Protein AF-A0A9D2J3Y4-F1 (afdb_monomer_lite)

InterPro domains:
  IPR038332 PPE superfamily [G3DSA:1.20.1260.20] (1-91)

Structure (mmCIF, N/CA/C/O backbone):
data_AF-A0A9D2J3Y4-F1
#
_entry.id   AF-A0A9D2J3Y4-F1
#
loop_
_atom_site.group_PDB
_atom_site.id
_atom_site.type_symbol
_atom_site.label_atom_id
_atom_site.label_alt_id
_atom_site.label_comp_id
_atom_site.label_asym_id
_atom_site.label_entity_id
_atom_site.label_seq_id
_atom_site.pdbx_PDB_ins_code
_atom_site.Cartn_x
_atom_site.Cartn_y
_atom_site.Cartn_z
_atom_site.occupancy
_atom_site.B_iso_or_equiv
_atom_site.auth_seq_id
_atom_site.auth_comp_id
_atom_site.auth_asym_id
_atom_site.auth_atom_id
_atom_site.pdbx_PDB_model_num
ATOM 1 N N . MET A 1 1 ? 46.186 -9.859 -26.086 1.00 40.50 1 MET A N 1
ATOM 2 C CA . MET A 1 1 ? 44.897 -10.562 -25.905 1.00 40.50 1 MET A CA 1
ATOM 3 C C . MET A 1 1 ? 44.161 -9.894 -24.757 1.00 40.50 1 MET A C 1
ATOM 5 O O . MET A 1 1 ? 44.315 -10.286 -23.610 1.00 40.50 1 MET A O 1
ATOM 9 N N . THR A 1 2 ? 43.465 -8.798 -25.043 1.00 41.41 2 THR A N 1
ATOM 10 C CA . THR A 1 2 ? 42.691 -8.037 -24.059 1.00 41.41 2 THR A CA 1
ATOM 11 C C . THR A 1 2 ? 41.293 -8.637 -23.985 1.00 41.41 2 THR A C 1
ATOM 13 O O . THR A 1 2 ? 40.502 -8.514 -24.914 1.00 41.41 2 THR A O 1
ATOM 16 N N . MET A 1 3 ? 41.023 -9.349 -22.892 1.00 40.19 3 MET A N 1
ATOM 17 C CA . MET A 1 3 ? 39.691 -9.831 -22.536 1.00 40.19 3 MET A CA 1
ATOM 18 C C . MET A 1 3 ? 38.802 -8.610 -22.291 1.00 40.19 3 MET A C 1
ATOM 20 O O . MET A 1 3 ? 38.978 -7.905 -21.299 1.00 40.19 3 MET A O 1
ATOM 24 N N . HIS A 1 4 ? 37.891 -8.326 -23.222 1.00 46.41 4 HIS A N 1
ATOM 25 C CA . HIS A 1 4 ? 36.842 -7.334 -23.018 1.00 46.41 4 HIS A CA 1
ATOM 26 C C . HIS A 1 4 ? 36.022 -7.744 -21.793 1.00 46.41 4 HIS A C 1
ATOM 28 O O . HIS A 1 4 ? 35.379 -8.793 -21.791 1.00 46.41 4 HIS A O 1
ATOM 34 N N . GLY A 1 5 ? 36.096 -6.927 -20.740 1.00 44.69 5 GLY A N 1
ATOM 35 C CA . GLY A 1 5 ? 35.291 -7.083 -19.539 1.00 44.69 5 GLY A CA 1
ATOM 36 C C . GLY A 1 5 ? 33.819 -7.066 -19.919 1.00 44.69 5 GLY A C 1
ATOM 37 O O . GLY A 1 5 ? 33.311 -6.058 -20.406 1.00 44.69 5 GLY A O 1
ATOM 38 N N . VAL A 1 6 ? 33.154 -8.203 -19.729 1.00 49.25 6 VAL A N 1
ATOM 39 C CA . VAL A 1 6 ? 31.699 -8.301 -19.817 1.00 49.25 6 VAL A CA 1
ATOM 40 C C . VAL A 1 6 ? 31.137 -7.303 -18.801 1.00 49.25 6 VAL A C 1
ATOM 42 O O . VAL A 1 6 ? 31.491 -7.402 -17.621 1.00 49.25 6 VAL A O 1
ATOM 45 N N . PRO A 1 7 ? 30.333 -6.309 -19.221 1.00 50.22 7 PRO A N 1
ATOM 46 C CA . PRO A 1 7 ? 29.728 -5.387 -18.276 1.00 50.22 7 PRO A CA 1
ATOM 47 C C . PRO A 1 7 ? 28.889 -6.196 -17.278 1.00 50.22 7 PRO A C 1
ATOM 49 O O . PRO A 1 7 ? 28.220 -7.151 -17.690 1.00 50.22 7 PRO A O 1
ATOM 52 N N . PRO A 1 8 ? 28.933 -5.863 -15.976 1.00 51.22 8 PRO A N 1
ATOM 53 C CA . PRO A 1 8 ? 28.138 -6.564 -14.979 1.00 51.22 8 PRO A CA 1
ATOM 54 C C . PRO A 1 8 ? 26.673 -6.546 -15.412 1.00 51.22 8 PRO A C 1
ATOM 56 O O . PRO A 1 8 ? 26.174 -5.521 -15.884 1.00 51.22 8 PRO A O 1
ATOM 59 N N . ALA A 1 9 ? 26.000 -7.692 -15.288 1.00 49.97 9 ALA A N 1
ATOM 60 C CA . ALA A 1 9 ? 24.576 -7.791 -15.561 1.00 49.97 9 ALA A CA 1
ATOM 61 C C . ALA A 1 9 ? 23.864 -6.759 -14.682 1.00 49.97 9 ALA A C 1
ATOM 63 O O . ALA A 1 9 ? 23.832 -6.898 -13.459 1.00 49.97 9 ALA A O 1
ATOM 64 N N . MET A 1 10 ? 23.361 -5.686 -15.299 1.00 50.69 10 MET A N 1
ATOM 65 C CA . MET A 1 10 ? 22.551 -4.727 -14.567 1.00 50.69 10 MET A CA 1
ATOM 66 C C . MET A 1 10 ? 21.343 -5.490 -14.020 1.00 50.69 10 MET A C 1
ATOM 68 O O . MET A 1 10 ? 20.711 -6.222 -14.790 1.00 50.69 10 MET A O 1
ATOM 72 N N . PRO A 1 11 ? 21.044 -5.381 -12.714 1.00 54.94 11 PRO A N 1
ATOM 73 C CA . PRO A 1 11 ? 19.850 -6.000 -12.161 1.00 54.94 11 PRO A CA 1
ATOM 74 C C . PRO A 1 11 ? 18.662 -5.512 -12.986 1.00 54.94 11 PRO A C 1
ATOM 76 O O . PRO A 1 11 ? 18.556 -4.310 -13.246 1.00 54.94 11 PRO A O 1
ATOM 79 N N . SER A 1 12 ? 17.807 -6.429 -13.454 1.00 53.78 12 SER A N 1
ATOM 80 C CA . SER A 1 12 ? 16.638 -6.013 -14.225 1.00 53.78 12 SER A CA 1
ATOM 81 C C . SER A 1 12 ? 15.845 -5.041 -13.362 1.00 53.78 12 SER A C 1
ATOM 83 O O . SER A 1 12 ? 15.519 -5.343 -12.208 1.00 53.78 12 SER A O 1
ATOM 85 N N . ALA A 1 13 ? 15.557 -3.860 -13.893 1.00 52.59 13 ALA A N 1
ATOM 86 C CA . ALA A 1 13 ? 14.658 -2.945 -13.222 1.00 52.59 13 ALA A CA 1
ATOM 87 C C . ALA A 1 13 ? 13.339 -3.710 -12.975 1.00 52.59 13 ALA A C 1
ATOM 89 O O . ALA A 1 13 ? 12.769 -4.301 -13.884 1.00 52.59 13 ALA A O 1
ATOM 90 N N . GLY A 1 14 ? 12.960 -3.877 -11.705 1.00 56.31 14 GLY A N 1
ATOM 91 C CA . GLY A 1 14 ? 11.833 -4.736 -11.321 1.00 56.31 14 GLY A CA 1
ATOM 92 C C . GLY A 1 14 ? 12.113 -5.823 -10.281 1.00 56.31 14 GLY A C 1
ATOM 93 O O . GLY A 1 14 ? 11.147 -6.343 -9.732 1.00 56.31 14 GLY A O 1
ATOM 94 N N . VAL A 1 15 ? 13.374 -6.130 -9.933 1.00 64.12 15 VAL A N 1
ATOM 95 C CA . VAL A 1 15 ? 13.696 -7.179 -8.927 1.00 64.12 15 VAL A CA 1
ATOM 96 C C . VAL A 1 15 ? 12.983 -6.958 -7.579 1.00 64.12 15 VAL A C 1
ATOM 98 O O . VAL A 1 15 ? 12.599 -7.928 -6.943 1.00 64.12 15 VAL A O 1
ATOM 101 N N . GLY A 1 16 ? 12.734 -5.706 -7.175 1.00 68.06 16 GLY A N 1
ATOM 102 C CA . GLY A 1 16 ? 12.021 -5.375 -5.929 1.00 68.06 16 GLY A CA 1
ATOM 103 C C . GLY A 1 16 ? 10.518 -5.092 -6.070 1.00 68.06 16 GLY A C 1
ATOM 104 O O . GLY A 1 16 ? 9.857 -4.820 -5.074 1.00 68.06 16 GLY A O 1
ATOM 105 N N . VAL A 1 17 ? 9.949 -5.119 -7.282 1.00 72.88 17 VAL A N 1
ATOM 106 C CA . VAL A 1 17 ? 8.514 -4.833 -7.491 1.00 72.88 17 VAL A CA 1
ATOM 107 C C . VAL A 1 17 ? 7.613 -5.901 -6.852 1.00 72.88 17 VAL A C 1
ATOM 109 O O . VAL A 1 17 ? 6.642 -5.510 -6.207 1.00 72.88 17 VAL A O 1
ATOM 112 N N . PRO A 1 18 ? 7.912 -7.213 -6.949 1.00 78.25 18 PRO A N 1
ATOM 113 C CA . PRO A 1 18 ? 7.142 -8.239 -6.245 1.00 78.25 18 PRO A CA 1
ATOM 114 C C . PRO A 1 18 ? 7.138 -8.052 -4.722 1.00 78.25 18 PRO A C 1
ATOM 116 O O . PRO A 1 18 ? 6.091 -8.197 -4.095 1.00 78.25 18 PRO A O 1
ATOM 119 N N . ASP A 1 19 ? 8.276 -7.665 -4.138 1.00 81.50 19 ASP A N 1
ATOM 120 C CA . ASP A 1 19 ? 8.398 -7.420 -2.695 1.00 81.50 19 ASP A CA 1
ATOM 121 C C . ASP A 1 19 ? 7.560 -6.213 -2.254 1.00 81.50 19 ASP A C 1
ATOM 123 O O . ASP A 1 19 ? 6.897 -6.251 -1.217 1.00 81.50 19 ASP A O 1
ATOM 127 N N . LEU A 1 20 ? 7.535 -5.151 -3.066 1.00 75.00 20 LEU A N 1
ATOM 128 C CA . LEU A 1 20 ? 6.684 -3.985 -2.831 1.00 75.00 20 LEU A CA 1
ATOM 129 C C . LEU A 1 20 ? 5.193 -4.348 -2.920 1.00 75.00 20 LEU A C 1
ATOM 131 O O . LEU A 1 20 ? 4.420 -3.960 -2.047 1.00 75.00 20 LEU A O 1
ATOM 135 N N . VAL A 1 21 ? 4.783 -5.149 -3.906 1.00 78.38 21 VAL A N 1
ATOM 136 C CA . VAL A 1 21 ? 3.393 -5.631 -4.009 1.00 78.38 21 VAL A CA 1
ATOM 137 C C . VAL A 1 21 ? 3.010 -6.466 -2.780 1.00 78.38 21 VAL A C 1
ATOM 139 O O . VAL A 1 21 ? 1.975 -6.212 -2.163 1.00 78.38 21 VAL A O 1
ATOM 142 N N . ALA A 1 22 ? 3.870 -7.396 -2.356 1.00 81.50 22 ALA A N 1
ATOM 143 C CA . ALA A 1 22 ? 3.644 -8.203 -1.156 1.00 81.50 22 ALA A CA 1
ATOM 144 C C . ALA A 1 22 ? 3.565 -7.348 0.126 1.00 81.50 22 ALA A C 1
ATOM 146 O O . ALA A 1 22 ? 2.754 -7.619 1.022 1.00 81.50 22 ALA A O 1
ATOM 147 N N . ALA A 1 23 ? 4.369 -6.284 0.215 1.00 77.50 23 ALA A N 1
ATOM 148 C CA . ALA A 1 23 ? 4.297 -5.319 1.305 1.00 77.50 23 ALA A CA 1
ATOM 149 C C . ALA A 1 23 ? 2.959 -4.560 1.296 1.00 77.50 23 ALA A C 1
ATOM 151 O O . ALA A 1 23 ? 2.323 -4.440 2.345 1.00 77.50 23 ALA A O 1
ATOM 152 N N . ALA A 1 24 ? 2.486 -4.106 0.130 1.00 77.50 24 ALA A N 1
ATOM 153 C CA . ALA A 1 24 ? 1.188 -3.445 -0.002 1.00 77.50 24 ALA A CA 1
ATOM 154 C C . ALA A 1 24 ? 0.030 -4.365 0.422 1.00 77.50 24 ALA A C 1
ATOM 156 O O . ALA A 1 24 ? -0.844 -3.943 1.183 1.00 77.50 24 ALA A O 1
ATOM 157 N N . ASP A 1 25 ? 0.048 -5.633 0.006 1.00 85.38 25 ASP A N 1
ATOM 158 C CA . ASP A 1 25 ? -0.949 -6.632 0.408 1.00 85.38 25 ASP A CA 1
ATOM 159 C C . ASP A 1 25 ? -0.941 -6.869 1.925 1.00 85.38 25 ASP A C 1
ATOM 161 O O . ASP A 1 25 ? -1.999 -6.875 2.562 1.00 85.38 25 ASP A O 1
ATOM 165 N N . SER A 1 26 ? 0.245 -6.975 2.529 1.00 86.50 26 SER A N 1
ATOM 166 C CA . SER A 1 26 ? 0.408 -7.133 3.982 1.00 86.50 26 SER A CA 1
ATOM 167 C C . SER A 1 26 ? -0.154 -5.933 4.754 1.00 86.50 26 SER A C 1
ATOM 169 O O . SER A 1 26 ? -0.858 -6.089 5.756 1.00 86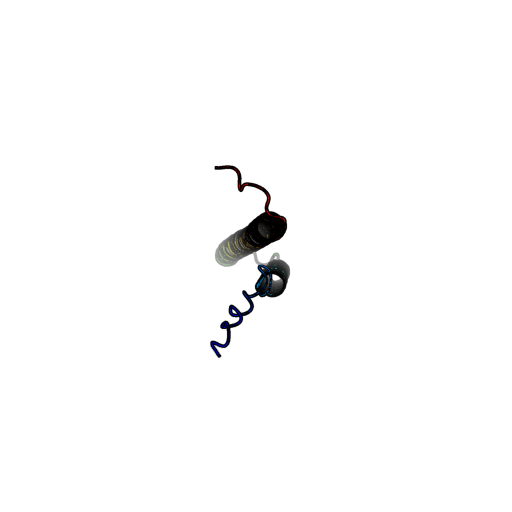.50 26 SER A O 1
ATOM 171 N N . VAL A 1 27 ? 0.098 -4.720 4.258 1.00 82.31 27 VAL A N 1
ATOM 172 C CA . VAL A 1 27 ? -0.423 -3.464 4.815 1.00 82.31 27 VAL A CA 1
ATOM 173 C C . VAL A 1 27 ? -1.953 -3.420 4.710 1.00 82.31 27 VAL A C 1
ATOM 175 O O . VAL A 1 27 ? -2.635 -3.112 5.693 1.00 82.31 27 VAL A O 1
ATOM 178 N N . ARG A 1 28 ? -2.528 -3.806 3.563 1.00 83.75 28 ARG A N 1
ATOM 179 C CA . ARG A 1 28 ? -3.988 -3.889 3.379 1.00 83.75 28 ARG A CA 1
ATOM 180 C C . ARG A 1 28 ? -4.628 -4.935 4.300 1.00 83.75 28 ARG A C 1
ATOM 182 O O . ARG A 1 28 ? -5.665 -4.654 4.903 1.00 83.75 28 ARG A O 1
ATOM 189 N N . ALA A 1 29 ? -4.003 -6.101 4.465 1.00 86.44 29 ALA A N 1
ATOM 190 C CA . ALA A 1 29 ? -4.469 -7.142 5.381 1.00 86.44 29 ALA A CA 1
ATOM 191 C C . ALA A 1 29 ? -4.479 -6.659 6.841 1.00 86.44 29 ALA A C 1
ATOM 193 O O . ALA A 1 29 ? -5.463 -6.863 7.558 1.00 86.44 29 ALA A O 1
ATOM 194 N N . CYS A 1 30 ? -3.432 -5.941 7.260 1.00 82.44 30 CYS A N 1
ATOM 195 C CA . CYS A 1 30 ? -3.356 -5.327 8.584 1.00 82.44 30 CYS A CA 1
ATOM 196 C C . CYS A 1 30 ? -4.493 -4.313 8.805 1.00 82.44 30 CYS A C 1
ATOM 198 O O . CYS A 1 30 ? -5.207 -4.393 9.805 1.00 82.44 30 CYS A O 1
ATOM 200 N N . ALA A 1 31 ? -4.744 -3.422 7.838 1.00 80.62 31 ALA A N 1
ATOM 201 C CA . ALA A 1 31 ? -5.849 -2.462 7.916 1.00 80.62 31 ALA A CA 1
ATOM 202 C C . ALA A 1 31 ? -7.215 -3.149 8.094 1.00 80.62 31 ALA A C 1
ATOM 204 O O . ALA A 1 31 ? -8.021 -2.713 8.917 1.00 80.62 31 ALA A O 1
ATOM 205 N N . SER A 1 32 ? -7.472 -4.236 7.361 1.00 83.50 32 SER A N 1
ATOM 206 C CA . SER A 1 32 ? -8.708 -5.019 7.494 1.00 83.50 32 SER A CA 1
ATOM 207 C C . SER A 1 32 ? -8.830 -5.694 8.863 1.00 83.50 32 SER A C 1
ATOM 209 O O . SER A 1 32 ? -9.905 -5.678 9.462 1.00 83.50 32 SER A O 1
ATOM 211 N N . ALA A 1 33 ? -7.734 -6.235 9.402 1.00 84.25 33 ALA A N 1
ATOM 212 C CA . ALA A 1 33 ? -7.726 -6.862 10.723 1.00 84.25 33 ALA A CA 1
ATOM 213 C C . ALA A 1 33 ? -8.022 -5.860 11.854 1.00 84.25 33 ALA A C 1
ATOM 215 O O . ALA A 1 33 ? -8.747 -6.183 12.794 1.00 84.25 33 ALA A O 1
ATOM 216 N N . VAL A 1 34 ? -7.509 -4.630 11.745 1.00 81.19 34 VAL A N 1
ATOM 217 C CA . VAL A 1 34 ? -7.712 -3.554 12.731 1.00 81.19 34 VAL A CA 1
ATOM 218 C C . VAL A 1 34 ? -9.185 -3.136 12.829 1.00 81.19 34 VAL A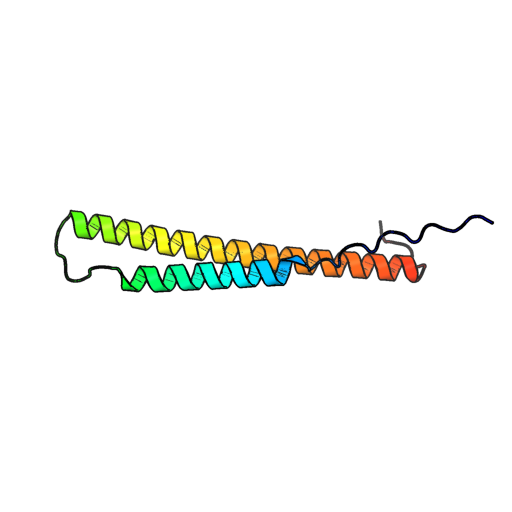 C 1
ATOM 220 O O . VAL A 1 34 ? -9.676 -2.866 13.925 1.00 81.19 34 VAL A O 1
ATOM 223 N N . VAL A 1 35 ? -9.929 -3.134 11.716 1.00 77.75 35 VAL A N 1
ATOM 224 C CA . VAL A 1 35 ? -11.371 -2.808 11.714 1.00 77.75 35 VAL A CA 1
ATOM 225 C C . VAL A 1 35 ? -12.172 -3.787 12.582 1.00 77.75 35 VAL A C 1
ATOM 227 O O . VAL A 1 35 ? -13.082 -3.366 13.300 1.00 77.75 35 VAL A O 1
ATOM 230 N N . ASN A 1 36 ? -11.787 -5.065 12.586 1.00 79.75 36 ASN A N 1
ATOM 231 C CA . ASN A 1 36 ? -12.455 -6.115 13.361 1.00 79.75 36 ASN A CA 1
ATOM 232 C C . ASN A 1 36 ? -12.192 -6.022 14.875 1.00 79.75 36 ASN A C 1
ATOM 234 O O . ASN A 1 36 ? -12.898 -6.653 15.655 1.00 79.75 36 ASN A O 1
ATOM 238 N N . GLN A 1 37 ? -11.209 -5.225 15.305 1.00 79.31 37 GLN A N 1
ATOM 239 C CA . GLN A 1 37 ? -10.857 -5.044 16.720 1.00 79.31 37 GLN A CA 1
ATOM 240 C C . GLN A 1 37 ? -11.584 -3.859 17.375 1.00 79.31 37 GLN A C 1
ATOM 242 O O . GLN A 1 37 ? -11.349 -3.557 18.542 1.00 79.31 37 GLN A O 1
ATOM 247 N N . SER A 1 38 ? -12.467 -3.168 16.648 1.00 75.50 38 SER A N 1
ATOM 248 C CA . SER A 1 38 ? -13.189 -2.001 17.158 1.00 75.50 38 SER A CA 1
ATOM 249 C C . SER A 1 38 ? -14.326 -2.407 18.117 1.00 75.50 38 SER A C 1
ATOM 251 O O . SER A 1 38 ? -15.315 -2.997 17.671 1.00 75.50 38 SER A O 1
ATOM 253 N N . PRO A 1 39 ? -14.261 -2.073 19.425 1.00 77.94 39 PRO A N 1
ATOM 254 C CA . PRO A 1 39 ? -15.293 -2.433 20.392 1.00 77.94 39 PRO A CA 1
ATOM 255 C C . PRO A 1 39 ? -16.515 -1.521 20.218 1.00 77.94 39 PRO A C 1
ATOM 257 O O . PRO A 1 39 ? -16.645 -0.481 20.863 1.00 77.94 39 PRO A O 1
ATOM 260 N N . GLN A 1 40 ? -17.425 -1.901 19.317 1.00 81.75 40 GLN A N 1
ATOM 261 C CA . GLN A 1 40 ? -18.615 -1.096 19.003 1.00 81.75 40 GLN A CA 1
ATOM 262 C C . GLN A 1 40 ? -19.621 -1.009 20.158 1.00 81.75 40 GLN A C 1
ATOM 264 O O . GLN A 1 40 ? -20.361 -0.035 20.260 1.00 81.75 40 GLN A O 1
ATOM 269 N N . HIS A 1 41 ? -19.624 -2.008 21.038 1.00 84.75 41 HIS A N 1
ATOM 270 C CA . HIS A 1 41 ? -20.565 -2.129 22.149 1.00 84.75 41 HIS A CA 1
ATOM 271 C C . HIS A 1 41 ? -20.144 -1.337 23.399 1.00 84.75 41 HIS A C 1
ATOM 273 O O . HIS A 1 41 ? -20.923 -1.221 24.342 1.00 84.75 41 HIS A O 1
ATOM 279 N N . TRP A 1 42 ? -18.932 -0.769 23.433 1.00 87.25 42 TRP A N 1
ATOM 280 C CA . TRP A 1 42 ? -18.446 -0.010 24.588 1.00 87.25 42 TRP A CA 1
ATOM 281 C C . TRP A 1 42 ? -18.829 1.466 24.490 1.00 87.25 42 TRP A C 1
ATOM 283 O O . TRP A 1 42 ? -18.301 2.221 23.670 1.00 87.25 42 TRP A O 1
ATOM 293 N N . GLN A 1 43 ? -19.724 1.893 25.380 1.00 84.50 43 GLN A N 1
ATOM 294 C CA . GLN A 1 43 ? -20.178 3.278 25.493 1.00 84.50 43 GLN A CA 1
ATOM 295 C C . GLN A 1 43 ? -19.412 3.989 26.616 1.00 84.50 43 GLN A C 1
ATOM 297 O O . GLN A 1 43 ? -19.925 4.211 27.707 1.00 84.50 43 GLN A O 1
ATOM 302 N N . SER A 1 44 ? -18.142 4.313 26.361 1.00 91.50 44 SER A N 1
ATOM 303 C CA . SER A 1 44 ? -17.334 5.151 27.254 1.00 91.50 44 SER A CA 1
ATOM 304 C C . SER A 1 44 ? -16.532 6.192 26.460 1.00 91.50 44 SER A C 1
ATOM 306 O O . SER A 1 44 ? -16.190 5.945 25.296 1.00 91.50 44 SER A O 1
ATOM 308 N N . PRO A 1 45 ? -16.170 7.343 27.063 1.00 89.00 45 PRO A N 1
ATOM 309 C CA . PRO A 1 45 ? -15.318 8.339 26.405 1.00 89.00 45 PRO A CA 1
ATOM 310 C C . PRO A 1 45 ? -13.972 7.757 25.946 1.00 89.00 45 PRO A C 1
ATOM 312 O O . PRO A 1 45 ? -13.471 8.083 24.868 1.00 89.00 45 PRO A O 1
ATOM 315 N N . SER A 1 46 ? -13.400 6.839 26.731 1.00 89.50 46 SER A N 1
ATOM 316 C CA . SER A 1 46 ? -12.167 6.126 26.381 1.00 89.50 46 SER A CA 1
ATOM 317 C C . SER A 1 46 ? -12.352 5.224 25.159 1.00 89.50 46 SER A C 1
ATOM 319 O O . SER A 1 46 ? -11.501 5.223 24.269 1.00 89.50 46 SER A O 1
ATOM 321 N N . ALA A 1 47 ? -13.484 4.518 25.059 1.00 88.00 47 ALA A N 1
ATOM 322 C CA . ALA A 1 47 ? -13.811 3.696 23.896 1.00 88.00 47 ALA A CA 1
ATOM 323 C C . ALA A 1 47 ? -14.019 4.541 22.627 1.00 88.00 47 ALA A C 1
ATOM 325 O O . ALA A 1 47 ? -13.630 4.130 21.535 1.00 88.00 47 ALA A O 1
ATOM 326 N N . GLN A 1 48 ? -14.577 5.750 22.741 1.00 88.69 48 GLN A N 1
ATOM 327 C CA . GLN A 1 48 ? -14.680 6.680 21.611 1.00 88.69 48 GLN A CA 1
ATOM 328 C C . GLN A 1 48 ? -13.302 7.131 21.109 1.00 88.69 48 GLN A C 1
ATOM 330 O O . GLN A 1 48 ? -13.040 7.053 19.909 1.00 88.69 48 GLN A O 1
ATOM 335 N N . ARG A 1 49 ? -12.395 7.529 22.013 1.00 90.88 49 ARG A N 1
ATOM 336 C CA . ARG A 1 49 ? -11.015 7.897 21.645 1.00 90.88 49 ARG A CA 1
ATOM 337 C C . ARG A 1 49 ? -10.257 6.731 21.015 1.00 90.88 49 ARG A C 1
ATOM 339 O O . ARG A 1 49 ? -9.526 6.924 20.048 1.00 90.88 49 ARG A O 1
ATOM 346 N N . TYR A 1 50 ? -10.443 5.520 21.537 1.00 89.81 50 TYR A N 1
ATOM 347 C CA . TYR A 1 50 ? -9.842 4.318 20.966 1.00 89.81 50 TYR A CA 1
ATOM 348 C C . TYR A 1 50 ? -10.331 4.065 19.532 1.00 89.81 50 TYR A C 1
ATOM 350 O O . TYR A 1 50 ? -9.514 3.898 18.630 1.00 89.81 50 TYR A O 1
ATOM 358 N N . ARG A 1 51 ? -11.646 4.147 19.285 1.00 88.38 51 ARG A N 1
ATOM 359 C CA . ARG A 1 51 ? -12.220 4.019 17.934 1.00 88.38 51 ARG A CA 1
ATOM 360 C C . ARG A 1 51 ? -11.691 5.077 16.963 1.00 88.38 51 ARG A C 1
ATOM 362 O O . ARG A 1 51 ? -11.376 4.737 15.828 1.00 88.38 51 ARG A O 1
ATOM 369 N N . GLN A 1 52 ? -11.538 6.326 17.405 1.00 90.31 52 GLN A N 1
ATOM 370 C CA . GLN A 1 52 ? -10.931 7.385 16.586 1.00 90.31 52 GLN A CA 1
ATOM 371 C C . GLN A 1 52 ? -9.480 7.058 16.208 1.00 90.31 52 GLN A C 1
ATOM 373 O O . GLN A 1 52 ? -9.105 7.198 15.047 1.00 90.31 52 GLN A O 1
ATOM 378 N N . ARG A 1 53 ? -8.674 6.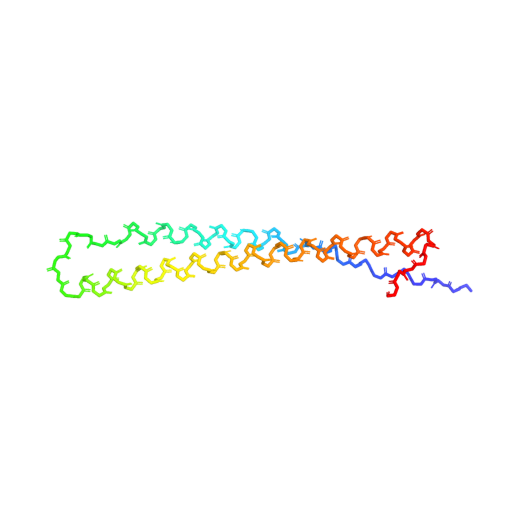563 17.157 1.00 90.88 53 ARG A N 1
ATOM 379 C CA . ARG A 1 53 ? -7.293 6.131 16.881 1.00 90.88 53 ARG A CA 1
ATOM 380 C C . ARG A 1 53 ? -7.243 4.953 15.909 1.00 90.88 53 ARG A C 1
ATOM 382 O O . ARG A 1 53 ? -6.417 4.964 15.004 1.00 90.88 53 ARG A O 1
ATOM 389 N N . LEU A 1 54 ? -8.140 3.973 16.050 1.00 89.94 54 LEU A N 1
ATOM 390 C CA . LEU A 1 54 ? -8.245 2.861 15.098 1.00 89.94 54 LEU A CA 1
ATOM 391 C C . LEU A 1 54 ? -8.616 3.351 13.694 1.00 89.94 54 LEU A C 1
ATOM 393 O O . LEU A 1 54 ? -8.018 2.909 12.719 1.00 89.94 54 LEU A O 1
ATOM 397 N N . GLN A 1 55 ? -9.559 4.288 13.575 1.00 89.31 55 GLN A N 1
ATOM 398 C CA . GLN A 1 55 ? -9.923 4.883 12.285 1.00 89.31 55 GLN A CA 1
ATOM 399 C C . GLN A 1 55 ? -8.738 5.612 11.643 1.00 89.31 55 GLN A C 1
ATOM 401 O O . GLN A 1 55 ? -8.473 5.412 10.459 1.00 89.31 55 GLN A O 1
ATOM 406 N N . GLN A 1 56 ? -7.998 6.408 12.420 1.00 92.31 56 GLN A N 1
ATOM 407 C CA . GLN A 1 56 ? -6.785 7.075 11.943 1.00 92.31 56 GLN A CA 1
ATOM 408 C C . GLN A 1 56 ? -5.731 6.068 11.475 1.00 92.31 56 GLN A C 1
ATOM 410 O O . GLN A 1 56 ? -5.179 6.240 10.392 1.00 92.31 56 GLN A O 1
ATOM 415 N N . LEU A 1 57 ? -5.510 4.993 12.238 1.00 89.06 57 LEU A N 1
ATOM 416 C CA . LEU A 1 57 ? -4.584 3.924 11.870 1.00 89.06 57 LEU A CA 1
ATOM 417 C C . LEU A 1 57 ? -4.996 3.239 10.561 1.00 89.06 57 LEU A C 1
ATOM 419 O O . LEU A 1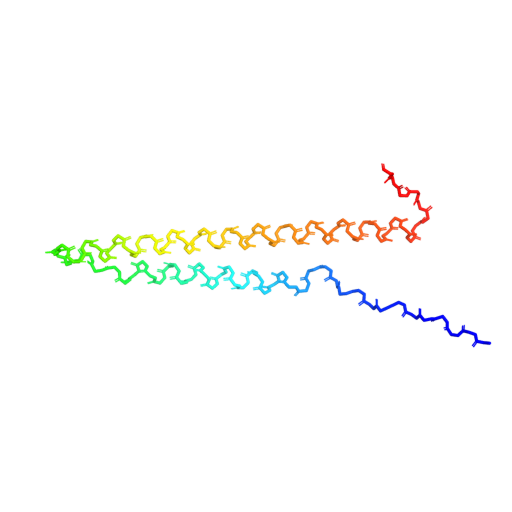 57 ? -4.165 3.028 9.683 1.00 89.06 57 LEU A O 1
ATOM 423 N N . VAL A 1 58 ? -6.277 2.912 10.384 1.00 88.69 58 VAL A N 1
ATOM 424 C CA . VAL A 1 58 ? -6.777 2.308 9.138 1.00 88.69 58 VAL A CA 1
ATOM 425 C C . VAL A 1 58 ? -6.561 3.248 7.950 1.00 88.69 58 VAL A C 1
ATOM 427 O O . VAL A 1 58 ? -6.116 2.800 6.893 1.00 88.69 58 VAL A O 1
ATOM 430 N N . LEU A 1 59 ? -6.837 4.545 8.111 1.00 90.00 59 LEU A N 1
ATOM 431 C CA . LEU A 1 59 ? -6.623 5.540 7.059 1.00 90.00 59 LEU A CA 1
ATOM 432 C C . LEU A 1 59 ? -5.142 5.677 6.690 1.00 90.00 59 LEU A C 1
ATOM 434 O O . LEU A 1 59 ? -4.814 5.600 5.507 1.00 90.00 59 LEU A O 1
ATOM 438 N N . SER A 1 60 ? -4.246 5.807 7.673 1.00 89.94 60 SER A N 1
ATOM 439 C CA . SER A 1 60 ? -2.805 5.914 7.413 1.00 89.94 60 SER A CA 1
ATOM 440 C C . SER A 1 60 ? -2.255 4.652 6.748 1.00 89.94 60 SER A C 1
ATOM 442 O O . SER A 1 60 ? -1.431 4.734 5.843 1.00 89.94 60 SER A O 1
ATOM 444 N N . THR A 1 61 ? -2.753 3.481 7.147 1.00 87.06 61 THR A N 1
ATOM 445 C CA . THR A 1 61 ? -2.347 2.188 6.578 1.00 87.06 61 THR A CA 1
ATOM 446 C C . THR A 1 61 ? -2.794 2.067 5.115 1.00 87.06 61 THR A C 1
ATOM 448 O O . THR A 1 61 ? -2.015 1.664 4.257 1.00 87.06 61 THR A O 1
ATOM 451 N N . ARG A 1 62 ? -4.019 2.498 4.783 1.00 87.31 62 ARG A N 1
ATOM 452 C CA . ARG A 1 62 ? -4.493 2.564 3.387 1.00 87.31 62 ARG A CA 1
ATOM 453 C C . ARG A 1 62 ? -3.682 3.544 2.541 1.00 87.31 62 ARG A C 1
ATOM 455 O O . ARG A 1 62 ? -3.367 3.236 1.397 1.00 87.31 62 ARG A O 1
ATOM 462 N N . GLN A 1 63 ? -3.333 4.700 3.101 1.00 90.31 63 GLN A N 1
ATOM 463 C CA . GLN A 1 63 ? -2.500 5.684 2.414 1.00 90.31 63 GLN A CA 1
ATOM 464 C C . GLN A 1 63 ? -1.092 5.139 2.136 1.00 90.31 63 GLN A C 1
ATOM 466 O O . GLN A 1 63 ? -0.579 5.331 1.037 1.00 90.31 63 GLN A O 1
ATOM 471 N N . ALA A 1 64 ? -0.499 4.414 3.088 1.00 84.31 64 ALA A N 1
ATOM 472 C CA . ALA A 1 64 ? 0.786 3.750 2.893 1.00 84.31 64 ALA A CA 1
ATOM 473 C C . ALA A 1 64 ? 0.725 2.706 1.764 1.00 84.31 64 ALA A C 1
ATOM 475 O O . ALA A 1 64 ? 1.592 2.706 0.897 1.00 84.31 64 ALA A O 1
ATOM 476 N N . ALA A 1 65 ? -0.325 1.875 1.712 1.00 83.25 65 ALA A N 1
ATOM 477 C CA . ALA A 1 65 ? -0.509 0.922 0.614 1.00 83.25 65 ALA A CA 1
ATOM 478 C C . ALA A 1 65 ? -0.578 1.624 -0.755 1.00 83.25 65 ALA A C 1
ATOM 480 O O . ALA A 1 65 ? 0.119 1.221 -1.679 1.00 83.25 65 ALA A O 1
ATOM 481 N N . ALA A 1 66 ? -1.330 2.724 -0.862 1.00 86.75 66 ALA A N 1
ATOM 482 C CA . ALA A 1 66 ? -1.427 3.493 -2.105 1.00 86.75 66 ALA A CA 1
ATOM 483 C C . ALA A 1 66 ? -0.083 4.114 -2.537 1.00 86.75 66 ALA A C 1
ATOM 485 O O . ALA A 1 66 ? 0.214 4.190 -3.728 1.00 86.75 66 ALA A O 1
ATOM 486 N N . GLN A 1 67 ? 0.748 4.550 -1.584 1.00 88.69 67 GLN A N 1
ATOM 487 C CA . GLN A 1 67 ? 2.097 5.045 -1.878 1.00 88.69 67 GLN A CA 1
ATOM 488 C C . GLN A 1 67 ? 3.017 3.932 -2.393 1.00 88.69 67 GLN A C 1
ATOM 490 O O . GLN A 1 67 ? 3.812 4.176 -3.299 1.00 88.69 67 GLN A O 1
ATOM 495 N N . ILE A 1 68 ? 2.889 2.716 -1.854 1.00 84.69 68 ILE A N 1
ATOM 496 C CA . ILE A 1 68 ? 3.632 1.547 -2.338 1.00 84.69 68 ILE A CA 1
ATOM 497 C C . ILE A 1 68 ? 3.191 1.189 -3.764 1.00 84.69 68 ILE A C 1
ATOM 499 O O . ILE A 1 68 ? 4.044 1.003 -4.629 1.00 84.69 68 ILE A O 1
ATOM 503 N N . ASP A 1 69 ? 1.883 1.181 -4.038 1.00 83.56 69 ASP A N 1
ATOM 504 C CA . ASP A 1 69 ? 1.349 0.920 -5.381 1.00 83.56 69 ASP A CA 1
ATOM 505 C C . ASP A 1 69 ? 1.877 1.957 -6.402 1.00 83.56 69 ASP A C 1
ATOM 507 O O . ASP A 1 69 ? 2.302 1.602 -7.505 1.00 83.56 69 ASP A O 1
ATOM 511 N N . ALA A 1 70 ? 1.938 3.240 -6.022 1.00 85.25 70 ALA A N 1
ATOM 512 C CA . ALA A 1 70 ? 2.520 4.295 -6.857 1.00 85.25 70 ALA A CA 1
ATOM 513 C C . ALA A 1 70 ? 4.030 4.102 -7.094 1.00 85.25 70 ALA A C 1
ATOM 515 O O . ALA A 1 70 ? 4.513 4.301 -8.211 1.00 85.25 70 ALA A O 1
ATOM 516 N N . ALA A 1 71 ? 4.777 3.678 -6.070 1.00 83.75 71 ALA A N 1
ATOM 517 C CA . ALA A 1 71 ? 6.197 3.366 -6.200 1.00 83.75 71 ALA A CA 1
ATOM 518 C C . ALA A 1 71 ? 6.438 2.174 -7.144 1.00 83.75 71 ALA A C 1
ATOM 520 O O . ALA A 1 71 ? 7.357 2.224 -7.963 1.00 83.75 71 ALA A O 1
ATOM 521 N N . CYS A 1 72 ? 5.591 1.139 -7.092 1.00 82.75 72 CYS A N 1
ATOM 522 C CA . CYS A 1 72 ? 5.614 0.031 -8.049 1.00 82.75 72 CYS A CA 1
ATOM 523 C C . CYS A 1 72 ? 5.402 0.512 -9.487 1.00 82.75 72 CYS A C 1
ATOM 525 O O . CYS A 1 72 ? 6.173 0.134 -10.368 1.00 82.75 72 CYS A O 1
ATOM 527 N N . ALA A 1 73 ? 4.393 1.355 -9.722 1.00 83.12 73 ALA A N 1
ATOM 528 C CA . ALA A 1 73 ? 4.105 1.887 -11.053 1.00 83.12 73 ALA A CA 1
ATOM 529 C C . ALA A 1 73 ? 5.285 2.705 -11.607 1.00 83.12 73 ALA A C 1
ATOM 531 O O . ALA A 1 73 ? 5.707 2.490 -12.743 1.00 83.12 73 ALA A O 1
ATOM 532 N N . ALA A 1 74 ? 5.881 3.574 -10.784 1.00 83.56 74 ALA A N 1
ATOM 533 C CA . ALA A 1 74 ? 7.065 4.342 -11.167 1.00 83.56 74 ALA A CA 1
ATOM 534 C C . ALA A 1 74 ? 8.270 3.435 -11.474 1.00 83.56 74 ALA A C 1
ATOM 536 O O . ALA A 1 74 ? 8.966 3.636 -12.469 1.00 83.56 74 ALA A O 1
ATOM 537 N N . ALA A 1 75 ? 8.500 2.398 -10.662 1.00 81.56 75 ALA A N 1
ATOM 538 C CA . ALA A 1 75 ? 9.578 1.438 -10.892 1.00 81.56 75 ALA A CA 1
ATOM 539 C C . ALA A 1 75 ? 9.395 0.654 -12.204 1.00 81.56 75 ALA A C 1
ATOM 541 O O . ALA A 1 75 ? 10.363 0.449 -12.938 1.00 81.56 75 ALA A O 1
ATOM 542 N N . GLN A 1 76 ? 8.164 0.248 -12.526 1.00 82.81 76 GLN A N 1
ATOM 543 C CA . GLN A 1 76 ? 7.836 -0.414 -13.792 1.00 82.81 76 GLN A CA 1
ATOM 544 C C . GLN A 1 76 ? 8.029 0.520 -14.991 1.00 82.81 76 GLN A C 1
ATOM 546 O O . GLN A 1 76 ? 8.596 0.103 -16.001 1.00 82.81 76 GLN A O 1
ATOM 551 N N . GLN A 1 77 ? 7.616 1.785 -14.875 1.00 85.50 77 GLN A N 1
ATOM 552 C CA . GLN A 1 77 ? 7.809 2.777 -15.930 1.00 85.50 77 GLN A CA 1
ATOM 553 C C . GLN A 1 77 ? 9.299 3.016 -16.208 1.00 85.50 77 GLN A C 1
ATOM 555 O O . GLN A 1 77 ? 9.733 2.878 -17.350 1.00 85.50 77 GLN A O 1
ATOM 560 N N . HIS A 1 78 ? 10.103 3.281 -15.173 1.00 83.81 78 HIS A N 1
ATOM 561 C CA . HIS A 1 78 ? 11.549 3.457 -15.336 1.00 83.81 78 HIS A CA 1
ATOM 562 C C . HIS A 1 78 ? 12.220 2.200 -15.905 1.00 83.81 78 HIS A C 1
ATOM 564 O O . HIS A 1 78 ? 13.158 2.300 -16.694 1.00 83.81 78 HIS A O 1
ATOM 570 N N . SER A 1 79 ? 11.731 1.006 -15.550 1.00 79.31 79 SER A N 1
ATOM 571 C CA . SER A 1 79 ? 12.208 -0.234 -16.162 1.00 79.31 79 SER A CA 1
ATOM 572 C C . SER A 1 79 ? 11.948 -0.279 -17.664 1.00 79.31 79 SER A C 1
ATOM 574 O O . SER A 1 79 ? 12.831 -0.677 -18.421 1.00 79.31 79 SER A O 1
ATOM 576 N N . ALA A 1 80 ? 10.745 0.097 -18.098 1.00 80.94 80 ALA A N 1
ATOM 577 C CA . ALA A 1 80 ? 10.387 0.109 -19.510 1.00 80.94 80 ALA A CA 1
ATOM 578 C C . ALA A 1 80 ? 11.205 1.152 -20.290 1.00 8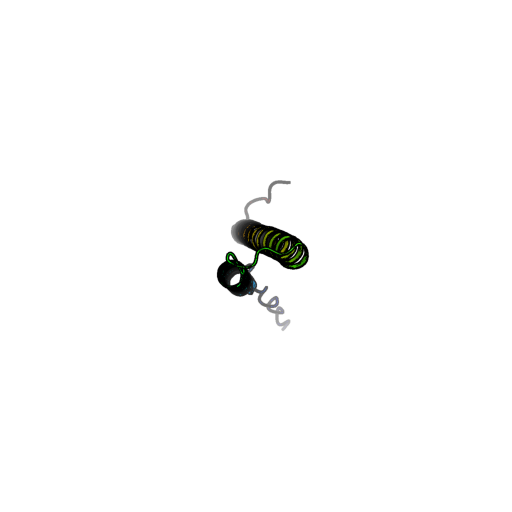0.94 80 ALA A C 1
ATOM 580 O O . ALA A 1 80 ? 11.674 0.867 -21.390 1.00 80.94 80 ALA A O 1
ATOM 581 N N . GLU A 1 81 ? 11.430 2.329 -19.701 1.00 83.25 81 GLU A N 1
ATOM 582 C CA . GLU A 1 81 ? 12.271 3.385 -20.276 1.00 83.25 81 GLU A CA 1
ATOM 583 C C . GLU A 1 81 ? 13.728 2.927 -20.437 1.00 83.25 81 GLU A C 1
ATOM 585 O O . GLU A 1 81 ? 14.315 3.097 -21.507 1.00 83.25 81 GLU A O 1
ATOM 590 N N . LEU A 1 82 ? 14.306 2.282 -19.418 1.00 83.19 82 LEU A N 1
ATOM 591 C CA . LEU A 1 82 ? 15.666 1.738 -19.490 1.00 83.19 82 LEU A CA 1
ATOM 592 C C . LEU A 1 82 ? 15.800 0.639 -20.548 1.00 83.19 82 LEU A C 1
ATOM 594 O O . LEU A 1 82 ? 16.795 0.616 -21.275 1.00 83.19 82 LEU A O 1
ATOM 598 N N . GLU A 1 83 ? 14.811 -0.248 -20.663 1.00 81.31 83 GLU A N 1
ATOM 599 C CA . GLU A 1 83 ? 14.812 -1.285 -21.698 1.00 81.31 83 GLU A CA 1
ATOM 600 C C . GLU A 1 83 ? 14.683 -0.673 -23.098 1.00 81.31 83 GLU A C 1
ATOM 602 O O . GLU A 1 83 ? 15.398 -1.065 -24.019 1.00 81.31 83 GLU A O 1
ATOM 607 N N . HIS A 1 84 ? 13.847 0.356 -23.257 1.00 80.69 84 HIS A N 1
ATOM 608 C CA . HIS A 1 84 ? 13.739 1.095 -24.511 1.00 80.69 84 HIS A CA 1
ATOM 609 C C . HIS A 1 84 ? 15.072 1.748 -24.907 1.00 80.69 84 HIS A C 1
ATOM 611 O O . HIS A 1 84 ? 15.519 1.594 -26.045 1.00 80.69 84 HIS A O 1
ATOM 617 N N . ILE A 1 85 ? 15.750 2.414 -23.964 1.00 80.88 85 ILE A N 1
ATOM 618 C CA . ILE A 1 85 ? 17.081 3.003 -24.183 1.00 80.88 85 ILE A CA 1
ATOM 619 C C . ILE A 1 85 ? 18.093 1.916 -24.561 1.00 80.88 85 ILE A C 1
ATOM 621 O O . ILE A 1 85 ? 18.867 2.093 -25.502 1.00 80.88 85 ILE A O 1
ATOM 625 N N . ARG A 1 86 ? 18.081 0.773 -23.866 1.00 79.19 86 ARG A N 1
ATOM 626 C CA . ARG A 1 86 ? 18.962 -0.364 -24.159 1.00 79.19 86 ARG A CA 1
ATOM 627 C C . ARG A 1 86 ? 18.762 -0.866 -25.590 1.00 79.19 86 ARG A C 1
ATOM 629 O O . ARG A 1 86 ? 19.748 -1.050 -26.305 1.00 79.19 86 ARG A O 1
ATOM 636 N N . LEU A 1 87 ? 17.516 -1.062 -26.018 1.00 80.31 87 LEU A N 1
ATOM 637 C CA . LEU A 1 87 ? 17.188 -1.493 -27.379 1.00 80.31 87 LEU A CA 1
ATOM 638 C C . LEU A 1 87 ? 17.599 -0.447 -28.426 1.00 80.31 87 LEU A C 1
ATOM 640 O O . LEU A 1 87 ? 18.163 -0.817 -29.454 1.00 80.31 87 LEU A O 1
ATOM 644 N N . ALA A 1 88 ? 17.396 0.846 -28.155 1.00 78.56 88 ALA A N 1
ATOM 645 C CA . ALA A 1 88 ? 17.813 1.930 -29.046 1.00 78.56 88 ALA A CA 1
ATOM 646 C C . ALA A 1 88 ? 19.343 1.989 -29.223 1.00 78.56 88 ALA A C 1
ATOM 648 O O . ALA A 1 88 ? 19.831 2.108 -30.349 1.00 78.56 88 ALA A O 1
ATOM 649 N N . LEU A 1 89 ? 20.099 1.836 -28.127 1.00 78.75 89 LEU A N 1
ATOM 650 C CA . LEU A 1 89 ? 21.565 1.796 -28.139 1.00 78.75 89 LEU A CA 1
ATOM 651 C C . LEU A 1 89 ? 22.111 0.562 -28.873 1.00 78.75 89 LEU A C 1
ATOM 653 O O . LEU A 1 89 ? 23.085 0.677 -29.614 1.00 78.75 89 LEU A O 1
ATOM 657 N N . LEU A 1 90 ? 21.486 -0.609 -28.699 1.00 80.19 90 LEU A N 1
ATOM 658 C CA . LEU A 1 90 ? 21.869 -1.842 -29.402 1.00 80.19 90 LEU A CA 1
ATOM 659 C C . LEU A 1 90 ? 21.505 -1.809 -30.896 1.00 80.19 90 LEU A C 1
ATOM 661 O O . LEU A 1 90 ? 22.216 -2.398 -31.706 1.00 80.19 90 LEU A O 1
ATOM 665 N N . GLY A 1 91 ? 20.421 -1.121 -31.264 1.00 73.44 91 GLY A N 1
ATOM 666 C CA . GLY A 1 91 ? 19.950 -0.979 -32.645 1.00 73.44 91 GLY A CA 1
ATOM 667 C C . GLY A 1 91 ? 20.667 0.094 -33.474 1.00 73.44 91 GLY A C 1
ATOM 668 O O . GLY A 1 91 ? 20.381 0.222 -34.661 1.00 73.44 91 GLY A O 1
ATOM 669 N N . GLY A 1 92 ? 21.582 0.874 -32.883 1.00 58.88 92 GLY A N 1
ATOM 670 C CA . GLY A 1 92 ? 22.333 1.926 -33.584 1.00 58.88 92 GLY A CA 1
ATOM 671 C C . GLY A 1 92 ? 21.511 3.167 -33.959 1.00 58.88 92 GLY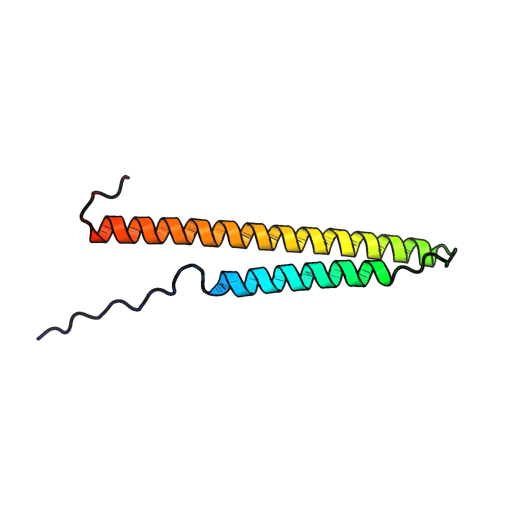 A C 1
ATOM 672 O O . GLY A 1 92 ? 21.962 3.978 -34.768 1.00 58.88 92 GLY A O 1
ATOM 673 N N . HIS A 1 93 ? 20.314 3.336 -33.391 1.00 56.44 93 HIS A N 1
ATOM 674 C CA . HIS A 1 93 ? 19.484 4.514 -33.638 1.00 56.44 93 HIS A CA 1
ATOM 675 C C . HIS A 1 93 ? 19.935 5.703 -32.770 1.00 56.44 93 HIS A C 1
ATOM 677 O O . HIS A 1 93 ? 20.331 5.509 -31.619 1.00 56.44 93 HIS A O 1
ATOM 683 N N . PRO A 1 94 ? 19.892 6.946 -33.291 1.00 50.00 94 PRO A N 1
ATOM 684 C CA . PRO A 1 94 ? 20.279 8.119 -32.519 1.00 50.00 94 PRO A CA 1
ATOM 685 C C . PRO A 1 94 ? 19.323 8.298 -31.336 1.00 50.00 94 PRO A C 1
ATOM 687 O O . PRO A 1 94 ? 18.116 8.434 -31.525 1.00 50.00 94 PRO A O 1
ATOM 690 N N . VAL A 1 95 ? 19.874 8.305 -30.120 1.00 48.94 95 VAL A N 1
ATOM 691 C CA . VAL A 1 95 ? 19.129 8.638 -28.900 1.00 48.94 95 VAL A CA 1
ATOM 692 C C . VAL A 1 95 ? 18.636 10.086 -29.040 1.00 48.94 95 VAL A C 1
ATOM 694 O O . VAL A 1 95 ? 19.476 10.979 -29.208 1.00 48.94 95 VAL A O 1
ATOM 697 N N . PRO A 1 96 ? 17.314 10.344 -29.039 1.00 52.59 96 PRO A N 1
ATOM 698 C CA . PRO A 1 96 ? 16.806 11.704 -29.119 1.00 52.59 96 PRO A CA 1
ATOM 699 C C . PRO A 1 96 ? 17.248 12.480 -27.872 1.00 52.59 96 PRO A C 1
ATOM 701 O O . PRO A 1 96 ? 17.163 11.973 -26.754 1.00 52.59 96 PRO A O 1
ATOM 704 N N . ARG A 1 97 ? 17.803 13.672 -28.114 1.00 46.12 97 ARG A N 1
ATOM 705 C CA . ARG A 1 97 ? 18.278 14.612 -27.091 1.00 46.12 97 ARG A CA 1
ATOM 706 C C . ARG A 1 97 ? 17.128 15.360 -26.440 1.00 46.12 97 ARG A C 1
ATOM 708 O O . ARG A 1 97 ? 16.166 15.671 -27.177 1.00 46.12 97 ARG A O 1
#

Organism: NCBI:txid2838746

Secondary structure (DSSP, 8-state):
-----PPP-PPPTTTTHHHHHHHHHHHHHHHHHHHTT--TT--SHHHHHHHHHHHHHHHHHHHHHHHHHHHHHHHHHHHHHHHHHHHHHHTTPPPP-

Radius of gyration: 23.4 Å; chains: 1; bounding box: 66×25×61 Å

pLDDT: mean 76.38, std 14.57, range [40.19, 92.31]

Sequence (97 aa):
MTMHGVPPAMPSAGVGVPDLVAAADSVRACASAVVNQSPQHWQSPSAQRYRQRLQQLVLSTRQAAAQIDAACAAAQQHSAELEHIRLALLGGHPVPR

Foldseek 3Di:
DDDDPDPPDDDQLCPCLVVLLVVLVVLLVVLVVLVVVQPPVDDDPVSVVVNVVSVVSSVVSNVVSVVSVVVSVVSVVVSVVVVVVVVCVVVVHDDDD